Protein AF-A0AAV8Z152-F1 (afdb_monomer_lite)

Organism: NCBI:txid1265417

Structure (mmCIF, N/CA/C/O backbone):
data_AF-A0AAV8Z152-F1
#
_entry.id   AF-A0AAV8Z152-F1
#
loop_
_atom_site.group_PDB
_atom_site.id
_atom_site.type_symbol
_atom_site.label_atom_id
_atom_site.label_alt_id
_atom_site.label_comp_id
_atom_site.label_asym_id
_atom_site.label_entity_id
_atom_site.label_seq_id
_atom_site.pdbx_PDB_ins_code
_atom_site.Cartn_x
_atom_site.Cartn_y
_atom_site.Cartn_z
_atom_site.occupancy
_atom_site.B_iso_or_equiv
_atom_site.auth_seq_id
_atom_site.auth_comp_id
_atom_site.auth_asym_id
_atom_site.auth_atom_id
_atom_site.pdbx_PDB_model_num
ATOM 1 N N . MET A 1 1 ? -3.022 21.182 11.100 1.00 35.44 1 MET A N 1
ATOM 2 C CA . MET A 1 1 ? -1.706 20.829 10.523 1.00 35.44 1 MET A CA 1
ATOM 3 C C . MET A 1 1 ? -1.982 19.608 9.670 1.00 35.44 1 ME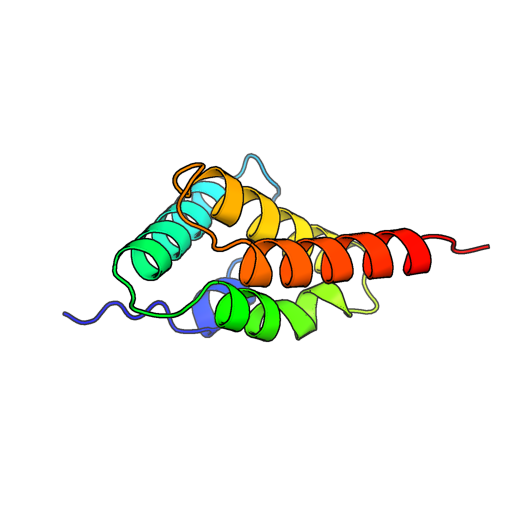T A C 1
ATOM 5 O O . MET A 1 1 ? -1.793 18.485 10.113 1.00 35.44 1 MET A O 1
ATOM 9 N N . ASP A 1 2 ? -2.601 19.856 8.519 1.00 35.62 2 ASP A N 1
ATOM 10 C CA . ASP A 1 2 ? -3.099 18.830 7.611 1.00 35.62 2 ASP A CA 1
ATOM 11 C C . ASP A 1 2 ? -1.928 18.287 6.806 1.00 35.62 2 ASP A C 1
ATOM 13 O O . ASP A 1 2 ? -1.543 18.831 5.775 1.00 35.62 2 ASP A O 1
ATOM 17 N N . ILE A 1 3 ? -1.315 17.227 7.324 1.00 39.78 3 ILE A N 1
ATOM 18 C CA . ILE A 1 3 ? -0.453 16.366 6.523 1.00 39.78 3 ILE A CA 1
ATOM 19 C C . ILE A 1 3 ? -1.406 15.416 5.797 1.00 39.78 3 ILE A C 1
ATOM 21 O O . ILE A 1 3 ? -1.622 14.275 6.199 1.00 39.78 3 ILE A O 1
ATOM 25 N N . SER A 1 4 ? -2.091 15.940 4.788 1.00 43.47 4 SER A N 1
ATOM 26 C CA . SER A 1 4 ? -2.496 15.133 3.647 1.00 43.47 4 SER A CA 1
ATOM 27 C C . SER A 1 4 ? -1.200 14.829 2.911 1.00 43.47 4 SER A C 1
ATOM 29 O O . SER A 1 4 ? -0.565 15.756 2.403 1.00 43.47 4 SER A O 1
ATOM 31 N N . ILE A 1 5 ? -0.748 13.574 2.942 1.00 51.78 5 ILE A N 1
ATOM 32 C CA . ILE A 1 5 ? 0.398 13.122 2.150 1.00 51.78 5 ILE A CA 1
ATOM 33 C C . ILE A 1 5 ? 0.023 13.373 0.688 1.00 51.78 5 ILE A C 1
ATOM 35 O O . ILE A 1 5 ? -0.728 12.615 0.081 1.00 51.78 5 ILE A O 1
ATOM 39 N N . SER A 1 6 ? 0.461 14.519 0.157 1.00 49.97 6 SER A N 1
ATOM 40 C CA . SER A 1 6 ? 0.269 14.869 -1.246 1.00 49.97 6 SER A CA 1
ATOM 41 C C . SER A 1 6 ? 0.976 13.812 -2.082 1.00 49.97 6 SER A C 1
ATOM 43 O O . SER A 1 6 ? 2.071 13.362 -1.734 1.00 49.97 6 SER A O 1
ATOM 45 N N . CYS A 1 7 ? 0.361 13.451 -3.205 1.00 49.53 7 CYS A N 1
ATOM 46 C CA . CYS A 1 7 ? 0.868 12.523 -4.216 1.00 49.53 7 CYS A CA 1
ATOM 47 C C . CYS A 1 7 ? 2.348 12.748 -4.597 1.00 49.53 7 CYS A C 1
ATOM 49 O O . CYS A 1 7 ? 3.021 11.821 -5.049 1.00 49.53 7 CYS A O 1
ATOM 51 N N . ASP A 1 8 ? 2.874 13.954 -4.375 1.00 50.34 8 ASP A N 1
ATOM 52 C CA . ASP A 1 8 ? 4.272 14.312 -4.596 1.00 50.34 8 ASP A CA 1
ATOM 53 C C . ASP A 1 8 ? 5.254 13.500 -3.741 1.00 50.34 8 ASP A C 1
ATOM 55 O O . ASP A 1 8 ? 6.359 13.216 -4.198 1.00 50.34 8 ASP A O 1
ATOM 59 N N . THR A 1 9 ? 4.889 13.079 -2.525 1.00 55.72 9 THR A N 1
ATOM 60 C CA . THR A 1 9 ? 5.814 12.362 -1.626 1.00 55.72 9 THR A CA 1
ATOM 61 C C . THR A 1 9 ? 6.157 10.968 -2.152 1.00 55.72 9 THR A C 1
ATOM 63 O O . THR A 1 9 ? 7.316 10.573 -2.131 1.00 55.72 9 THR A O 1
ATOM 66 N N . ILE A 1 10 ? 5.186 10.237 -2.708 1.00 58.00 10 ILE A N 1
ATOM 67 C CA . ILE A 1 10 ? 5.418 8.875 -3.222 1.00 58.00 10 ILE A CA 1
ATOM 68 C C . ILE A 1 10 ? 6.299 8.897 -4.478 1.00 58.00 10 ILE A C 1
ATOM 70 O O . ILE A 1 10 ? 7.151 8.029 -4.649 1.00 58.00 10 ILE A O 1
ATOM 74 N N . LEU A 1 11 ? 6.106 9.893 -5.348 1.00 55.66 11 LEU A N 1
ATOM 75 C CA . LEU A 1 11 ? 6.842 10.022 -6.610 1.00 55.66 11 LEU A CA 1
ATOM 76 C C . LEU A 1 11 ? 8.217 10.694 -6.450 1.00 55.66 11 LEU A C 1
ATOM 78 O O . LEU A 1 11 ? 9.065 10.540 -7.327 1.00 55.66 11 LEU A O 1
ATOM 82 N N . SER A 1 12 ? 8.446 11.436 -5.361 1.00 55.22 12 SER A N 1
ATOM 83 C CA . SER A 1 12 ? 9.727 12.109 -5.087 1.00 55.22 12 SER A CA 1
ATOM 84 C C . SER A 1 12 ? 10.698 11.286 -4.238 1.00 55.22 12 SER A C 1
ATOM 86 O O . SER A 1 12 ? 11.905 11.529 -4.306 1.00 55.22 12 SER A O 1
ATOM 88 N N . CYS A 1 13 ? 10.216 10.298 -3.480 1.00 58.22 13 CYS A N 1
ATOM 89 C CA . CYS A 1 13 ? 11.079 9.416 -2.701 1.00 58.22 13 CYS A CA 1
ATOM 90 C C . CYS A 1 13 ? 11.819 8.417 -3.611 1.00 58.22 13 CYS A C 1
ATOM 92 O O . CYS A 1 13 ? 11.225 7.535 -4.232 1.00 58.22 13 CYS A O 1
ATOM 94 N N . GLN A 1 14 ? 13.148 8.528 -3.663 1.00 59.53 14 GLN A N 1
ATOM 95 C CA . GLN A 1 14 ? 14.015 7.518 -4.272 1.00 59.53 14 GLN A CA 1
ATOM 96 C C . GLN A 1 14 ? 14.210 6.365 -3.286 1.00 59.53 14 GLN A C 1
ATOM 98 O O . GLN A 1 14 ? 15.180 6.335 -2.533 1.00 59.53 14 GLN A O 1
ATOM 103 N N . PHE A 1 15 ? 13.274 5.420 -3.263 1.00 68.75 15 PHE A N 1
ATOM 104 C CA . PHE A 1 15 ? 13.405 4.249 -2.402 1.00 68.75 15 PHE A CA 1
ATOM 105 C C . PHE A 1 15 ? 14.540 3.347 -2.886 1.00 68.75 15 PHE A C 1
ATOM 107 O O . PHE A 1 15 ? 14.599 2.977 -4.059 1.00 68.75 15 PHE A O 1
ATOM 114 N N . THR A 1 16 ? 15.432 2.966 -1.972 1.00 59.12 16 THR A N 1
ATOM 115 C CA . THR A 1 16 ? 16.559 2.074 -2.289 1.00 59.12 16 THR A CA 1
ATOM 116 C C . THR A 1 16 ? 16.171 0.591 -2.273 1.00 59.12 16 THR A C 1
ATOM 118 O O . THR A 1 16 ? 16.915 -0.251 -2.775 1.00 59.12 16 THR A O 1
ATOM 121 N N . GLY A 1 17 ? 14.982 0.265 -1.749 1.00 66.88 17 GLY A N 1
ATOM 122 C CA . GLY A 1 17 ? 14.401 -1.076 -1.730 1.00 66.88 17 GLY A CA 1
ATOM 123 C C . GLY A 1 17 ? 13.372 -1.256 -0.610 1.00 66.88 17 GLY A C 1
ATOM 124 O O . GLY A 1 17 ? 13.112 -0.344 0.168 1.00 66.88 17 GLY A O 1
ATOM 125 N N . LYS A 1 18 ? 12.799 -2.459 -0.496 1.00 71.88 18 LYS A N 1
ATOM 126 C CA . LYS A 1 18 ? 11.769 -2.797 0.512 1.00 71.88 18 LYS A CA 1
ATOM 127 C C . LYS A 1 18 ? 12.243 -2.705 1.973 1.00 71.88 18 LYS A C 1
ATOM 129 O O . LYS A 1 18 ? 11.415 -2.614 2.872 1.00 71.88 18 LYS A O 1
ATOM 134 N N . ASP A 1 19 ? 13.553 -2.778 2.203 1.00 77.50 19 ASP A N 1
ATOM 135 C CA . ASP A 1 19 ? 14.172 -2.746 3.537 1.00 77.50 19 ASP A CA 1
ATOM 136 C C . ASP A 1 19 ? 14.629 -1.325 3.931 1.00 77.50 19 ASP A C 1
ATOM 138 O O . ASP A 1 19 ? 15.217 -1.116 4.991 1.00 77.50 19 ASP A O 1
ATOM 142 N N . ASP A 1 20 ? 14.344 -0.339 3.080 1.00 83.69 20 ASP A N 1
ATOM 143 C CA . ASP A 1 20 ? 14.613 1.070 3.325 1.00 83.69 20 ASP A CA 1
ATOM 144 C C . ASP A 1 20 ? 13.703 1.608 4.449 1.00 83.69 20 ASP A C 1
ATOM 146 O O . ASP A 1 20 ? 12.483 1.407 4.466 1.00 83.69 20 ASP A O 1
ATOM 150 N N . VAL A 1 21 ? 14.303 2.283 5.432 1.00 85.75 21 VAL A N 1
ATOM 151 C CA . VAL A 1 21 ? 13.581 2.803 6.606 1.00 85.75 21 VAL A CA 1
ATOM 152 C C . VAL A 1 21 ? 12.582 3.888 6.203 1.00 85.75 21 VAL A C 1
ATOM 154 O O . VAL A 1 21 ? 11.488 3.965 6.768 1.00 85.75 21 VAL A O 1
ATOM 157 N N . GLU A 1 22 ? 12.937 4.721 5.228 1.00 85.19 22 GLU A N 1
ATOM 158 C CA . GLU A 1 22 ? 12.070 5.767 4.699 1.00 85.19 22 GLU A CA 1
ATOM 159 C C . GLU A 1 22 ? 10.916 5.154 3.905 1.00 85.19 22 GLU A C 1
ATOM 161 O O . GLU A 1 22 ? 9.773 5.570 4.086 1.00 85.19 22 GLU A O 1
ATOM 166 N N . PHE A 1 23 ? 11.170 4.091 3.133 1.00 87.19 23 PHE A N 1
ATOM 167 C CA . PHE A 1 23 ? 10.122 3.307 2.470 1.00 87.19 23 PHE A CA 1
ATOM 168 C C . PHE A 1 23 ? 9.087 2.780 3.464 1.00 87.19 23 PHE A C 1
ATOM 170 O O . PHE A 1 23 ? 7.889 3.048 3.322 1.00 87.19 23 PHE A O 1
ATOM 177 N N . LYS A 1 24 ? 9.540 2.070 4.504 1.00 89.06 24 LYS A N 1
ATOM 178 C CA . LYS A 1 24 ? 8.654 1.502 5.530 1.00 89.06 24 LYS A CA 1
ATOM 179 C C . LYS A 1 24 ? 7.864 2.587 6.252 1.00 89.06 24 LYS A C 1
ATOM 181 O O . LYS A 1 24 ? 6.657 2.445 6.444 1.00 89.06 24 LYS A O 1
ATOM 186 N N . LYS A 1 25 ? 8.520 3.692 6.613 1.00 89.38 25 LYS A N 1
ATOM 187 C CA . LYS A 1 25 ? 7.872 4.834 7.268 1.00 89.38 25 LYS A CA 1
ATOM 188 C C . LYS A 1 25 ? 6.805 5.463 6.376 1.00 89.38 25 LYS A C 1
ATOM 190 O O . LYS A 1 25 ? 5.703 5.721 6.852 1.00 89.38 25 LYS A O 1
ATOM 195 N N . THR A 1 26 ? 7.104 5.691 5.102 1.00 88.25 26 THR A N 1
ATOM 196 C CA . THR A 1 26 ? 6.157 6.277 4.148 1.00 88.25 26 THR A CA 1
ATOM 197 C C . THR A 1 26 ? 4.954 5.364 3.939 1.00 88.25 26 THR A C 1
ATOM 199 O O . THR A 1 26 ? 3.822 5.822 4.071 1.00 88.25 26 THR A O 1
ATOM 202 N N . CYS A 1 27 ? 5.163 4.062 3.726 1.00 90.06 27 CYS A N 1
ATOM 203 C CA . CYS A 1 27 ? 4.064 3.099 3.594 1.00 90.06 27 CYS A CA 1
ATOM 204 C C . CYS A 1 27 ? 3.210 3.017 4.866 1.00 90.06 27 CYS A C 1
ATOM 206 O O . CYS A 1 27 ? 1.983 2.950 4.788 1.00 90.06 27 CYS A O 1
ATOM 208 N N . TYR A 1 28 ? 3.839 3.088 6.041 1.00 90.62 28 TYR A N 1
ATOM 209 C CA . TYR A 1 28 ? 3.118 3.150 7.306 1.00 90.62 28 TYR A CA 1
ATOM 210 C C . TYR A 1 28 ? 2.242 4.405 7.397 1.00 90.62 28 TYR A C 1
ATOM 212 O O . TYR A 1 28 ? 1.064 4.294 7.726 1.00 90.62 28 TYR A O 1
ATOM 220 N N . LEU A 1 29 ? 2.766 5.586 7.060 1.00 89.88 29 LEU A N 1
ATOM 221 C CA . LEU A 1 29 ? 1.992 6.831 7.084 1.00 89.88 29 LEU A CA 1
ATOM 222 C C . LEU A 1 29 ? 0.808 6.797 6.105 1.00 89.88 29 LEU A C 1
ATOM 224 O O . LEU A 1 29 ? -0.302 7.153 6.487 1.00 89.88 29 LEU A O 1
ATOM 228 N N . ILE A 1 30 ? 1.012 6.276 4.892 1.00 90.25 30 ILE A N 1
ATOM 229 C CA . ILE A 1 30 ? -0.065 6.056 3.912 1.00 90.25 30 ILE A CA 1
ATOM 230 C C . ILE A 1 30 ? -1.137 5.127 4.497 1.00 90.25 30 ILE A C 1
ATOM 232 O O . ILE A 1 30 ? -2.327 5.401 4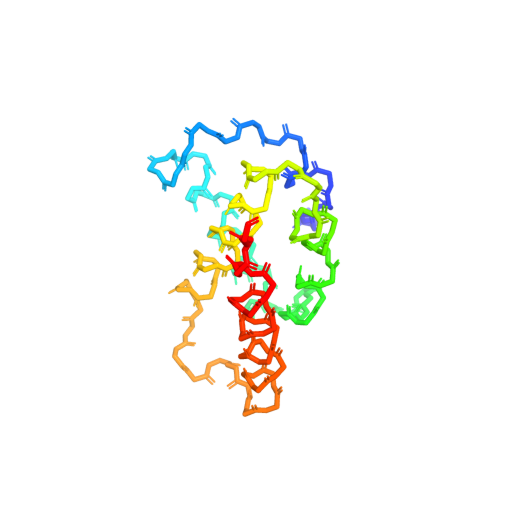.372 1.00 90.25 30 ILE A O 1
ATOM 236 N N . SER A 1 31 ? -0.738 4.050 5.182 1.00 90.75 31 SER A N 1
ATOM 237 C CA . SER A 1 31 ? -1.697 3.147 5.827 1.00 90.75 31 SER A CA 1
ATOM 238 C C . SER A 1 31 ? -2.502 3.827 6.939 1.00 90.75 31 SER A C 1
ATOM 240 O O . SER A 1 31 ? -3.671 3.500 7.112 1.00 90.75 31 SER A O 1
ATOM 242 N N . GLN A 1 32 ? -1.911 4.774 7.679 1.00 92.44 32 GLN A N 1
ATOM 243 C CA . GLN A 1 32 ? -2.644 5.550 8.685 1.00 92.44 32 GLN A CA 1
ATOM 244 C C . GLN A 1 32 ? -3.658 6.476 8.021 1.00 92.44 32 GLN A C 1
ATOM 246 O O . GLN A 1 32 ? -4.808 6.492 8.434 1.00 92.44 32 GLN A O 1
ATOM 251 N N . ASP A 1 33 ? -3.273 7.161 6.945 1.00 89.38 33 ASP A N 1
ATOM 252 C CA . ASP A 1 33 ? -4.188 8.030 6.205 1.00 89.38 33 ASP A CA 1
ATOM 253 C C . ASP A 1 33 ? -5.393 7.254 5.645 1.00 89.38 33 ASP A C 1
ATOM 255 O O . ASP A 1 33 ? -6.525 7.735 5.719 1.00 89.38 33 ASP A O 1
ATOM 259 N N . VAL A 1 34 ? -5.169 6.030 5.156 1.00 89.06 34 VAL A N 1
ATOM 260 C CA . VAL A 1 34 ? -6.243 5.109 4.754 1.00 89.06 34 VAL A CA 1
ATOM 261 C C . VAL A 1 34 ? -7.128 4.732 5.946 1.00 89.06 34 VAL A C 1
ATOM 263 O O . VAL A 1 34 ? -8.352 4.795 5.839 1.00 89.06 34 VAL A O 1
ATOM 266 N N . LYS A 1 35 ? -6.538 4.347 7.087 1.00 90.06 35 LYS A N 1
ATOM 267 C CA . LYS A 1 35 ? -7.292 3.968 8.300 1.00 90.06 35 LYS A CA 1
ATOM 268 C C . LYS A 1 35 ? -8.130 5.114 8.851 1.00 90.06 35 LYS A C 1
ATOM 270 O O . LYS A 1 35 ? -9.255 4.885 9.283 1.00 90.06 35 LYS A O 1
ATOM 275 N N . ASP A 1 36 ? -7.592 6.324 8.802 1.00 90.44 36 ASP A N 1
ATOM 276 C CA . ASP A 1 36 ? -8.252 7.548 9.247 1.00 90.44 36 ASP A CA 1
ATOM 277 C C . ASP A 1 36 ? -9.332 8.017 8.254 1.00 90.44 36 ASP A C 1
ATOM 279 O O . ASP A 1 36 ? -10.015 9.010 8.504 1.00 90.44 36 ASP A O 1
ATOM 283 N N . GLY A 1 37 ? -9.498 7.318 7.123 1.00 86.75 37 GLY A N 1
ATOM 284 C CA . GLY A 1 37 ? -10.493 7.630 6.102 1.00 86.75 37 GLY A CA 1
ATOM 285 C C . GLY A 1 37 ? -10.168 8.885 5.295 1.00 86.75 37 GLY A C 1
ATOM 286 O O . GLY A 1 37 ? -11.071 9.474 4.703 1.00 86.75 37 GLY A O 1
ATOM 287 N N . LYS A 1 38 ? -8.898 9.319 5.259 1.00 88.50 38 LYS A N 1
ATOM 288 C CA . LYS A 1 38 ? -8.479 10.470 4.441 1.00 88.50 38 LYS A CA 1
ATOM 289 C C . LYS A 1 38 ? -8.614 10.186 2.944 1.00 88.50 38 LYS A C 1
ATOM 291 O O . LYS A 1 38 ? -8.846 11.117 2.180 1.00 88.50 38 LYS A O 1
ATOM 296 N N . PHE A 1 39 ? -8.452 8.925 2.545 1.00 84.25 39 PHE A N 1
ATOM 297 C CA . PHE A 1 39 ? -8.755 8.408 1.210 1.00 84.25 39 PHE A CA 1
ATOM 298 C C . PHE A 1 39 ? -8.970 6.891 1.263 1.00 84.25 39 PHE A C 1
ATOM 300 O O . PHE A 1 39 ? -8.519 6.211 2.188 1.00 84.25 39 PHE A O 1
ATOM 307 N N . GLU A 1 40 ? -9.640 6.341 0.251 1.00 86.06 40 GLU A N 1
ATOM 308 C CA . GLU A 1 40 ? -9.864 4.898 0.147 1.00 86.06 40 GLU A CA 1
ATOM 309 C C . GLU A 1 40 ? -8.691 4.152 -0.506 1.00 86.06 40 GLU A C 1
ATOM 311 O O . GLU A 1 40 ? -7.971 4.676 -1.356 1.00 86.06 40 GLU A O 1
ATOM 316 N N . VAL A 1 41 ? -8.556 2.854 -0.220 1.00 85.88 41 VAL A N 1
ATOM 317 C CA . VAL A 1 41 ? -7.543 1.996 -0.867 1.00 85.88 41 VAL A CA 1
ATOM 318 C C . VAL A 1 41 ? -7.678 1.980 -2.396 1.00 85.88 41 VAL A C 1
ATOM 320 O O . VAL A 1 41 ? -6.681 1.903 -3.111 1.00 85.88 41 VAL A O 1
ATOM 323 N N . VAL A 1 42 ? -8.893 2.122 -2.927 1.00 84.00 42 VAL A N 1
ATOM 324 C CA . VAL A 1 42 ? -9.121 2.226 -4.378 1.00 84.00 42 VAL A CA 1
ATOM 325 C C . VAL A 1 42 ? -8.489 3.499 -4.956 1.00 84.00 42 VAL A C 1
ATOM 327 O O . VAL A 1 42 ? -7.984 3.483 -6.081 1.00 84.00 42 VAL A O 1
ATOM 330 N N . GLU A 1 43 ? -8.477 4.599 -4.204 1.00 84.56 43 GLU A N 1
ATOM 331 C CA . GLU A 1 43 ? -7.800 5.835 -4.607 1.00 84.56 43 GLU A CA 1
ATOM 332 C C . GLU A 1 43 ? -6.281 5.662 -4.610 1.00 84.56 43 GLU A C 1
ATOM 334 O O . GLU A 1 43 ? -5.634 6.092 -5.564 1.00 84.56 43 GLU A O 1
ATOM 339 N N . LEU A 1 44 ? -5.718 4.945 -3.631 1.00 85.62 44 LEU A N 1
ATOM 340 C CA . LEU A 1 44 ?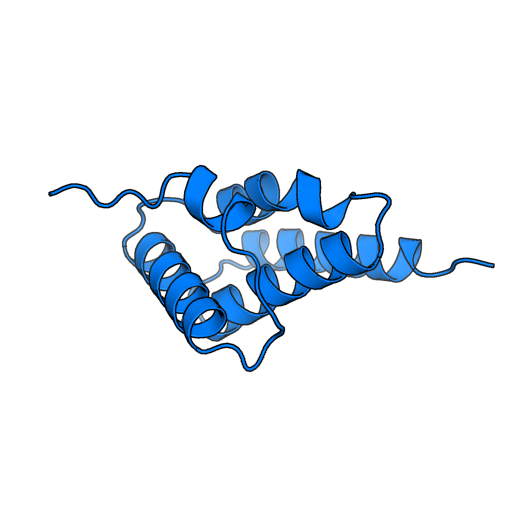 -4.297 4.578 -3.631 1.00 85.62 44 LEU A CA 1
ATOM 341 C C . LEU A 1 44 ? -3.918 3.779 -4.882 1.00 85.62 44 LEU A C 1
ATOM 343 O O . LEU A 1 44 ? -2.933 4.096 -5.544 1.00 85.62 44 LEU A O 1
ATOM 347 N N . VAL A 1 45 ? -4.708 2.763 -5.243 1.00 83.69 45 VAL A N 1
ATOM 348 C CA . VAL A 1 45 ? -4.456 1.949 -6.447 1.00 83.69 45 VAL A CA 1
ATOM 349 C C . VAL A 1 45 ? -4.465 2.817 -7.710 1.00 83.69 45 VAL A C 1
ATOM 351 O O . VAL A 1 45 ? -3.594 2.662 -8.568 1.00 83.69 45 VAL A O 1
ATOM 354 N N . LYS A 1 46 ? -5.399 3.771 -7.817 1.00 82.44 46 LYS A N 1
ATOM 355 C CA . LYS A 1 46 ? -5.436 4.738 -8.930 1.00 82.44 46 LYS A CA 1
ATOM 356 C C . LYS A 1 46 ? -4.198 5.634 -8.951 1.00 82.44 46 LYS A C 1
ATOM 358 O O . LYS A 1 46 ? -3.638 5.863 -10.017 1.00 82.44 46 LYS A O 1
ATOM 363 N N . GLN A 1 47 ? -3.742 6.112 -7.797 1.00 82.50 47 GLN A N 1
ATOM 364 C CA . GLN A 1 47 ? -2.537 6.945 -7.703 1.00 82.50 47 GLN A CA 1
ATOM 365 C C . GLN A 1 47 ? -1.275 6.169 -8.100 1.00 82.50 47 GLN A C 1
ATOM 367 O O . GLN A 1 47 ? -0.423 6.680 -8.828 1.00 82.50 47 GLN A O 1
ATOM 372 N N . LEU A 1 48 ? -1.180 4.904 -7.691 1.00 82.94 48 LEU A N 1
ATOM 373 C CA . LEU A 1 48 ? -0.071 4.025 -8.053 1.00 82.94 48 LEU A CA 1
ATOM 374 C C . LEU A 1 48 ? -0.134 3.550 -9.510 1.00 82.94 48 LEU A C 1
ATOM 376 O O . LEU A 1 48 ? 0.851 2.998 -9.998 1.00 82.94 48 LEU A O 1
ATOM 380 N N . GLN A 1 49 ? -1.234 3.778 -10.237 1.00 80.75 49 GLN A N 1
ATOM 381 C CA . GLN A 1 49 ? -1.415 3.300 -11.610 1.00 80.75 49 GLN A CA 1
ATOM 382 C C . GLN A 1 49 ? -0.234 3.672 -12.515 1.00 80.75 49 GLN A C 1
ATOM 384 O O . GLN A 1 49 ? 0.249 2.811 -13.244 1.00 80.75 49 GLN A O 1
ATOM 389 N N . ASN A 1 50 ? 0.289 4.899 -12.415 1.00 78.75 50 ASN A N 1
ATOM 390 C CA . ASN A 1 50 ? 1.429 5.369 -13.215 1.00 78.75 50 ASN A CA 1
ATOM 391 C C . ASN A 1 50 ? 2.726 4.586 -12.959 1.00 78.75 50 ASN A C 1
ATOM 393 O O . ASN A 1 50 ? 3.527 4.408 -13.877 1.00 78.75 50 ASN A O 1
ATOM 397 N N . LEU A 1 51 ? 2.933 4.114 -11.727 1.00 80.00 51 LEU A N 1
ATOM 398 C CA . LEU A 1 51 ? 4.044 3.227 -11.379 1.00 80.00 51 LEU A CA 1
ATOM 399 C C . LEU A 1 51 ? 3.753 1.810 -11.873 1.00 80.00 51 LEU A C 1
ATOM 401 O O . LEU A 1 51 ? 4.586 1.187 -12.523 1.00 80.00 51 LEU A O 1
ATOM 405 N N . LEU A 1 52 ? 2.534 1.327 -11.646 1.00 78.69 52 LEU A N 1
ATOM 406 C CA . LEU A 1 52 ? 2.135 -0.051 -11.917 1.00 78.69 52 LEU A CA 1
ATOM 407 C C . LEU A 1 52 ? 2.011 -0.394 -13.412 1.00 78.69 52 LEU A C 1
ATOM 409 O O . LEU A 1 52 ? 2.140 -1.561 -13.786 1.00 78.69 52 LEU A O 1
ATOM 413 N N . VAL A 1 53 ? 1.770 0.594 -14.277 1.00 81.12 53 VAL A N 1
ATOM 414 C CA . VAL A 1 53 ? 1.771 0.430 -15.746 1.00 81.12 53 VAL A CA 1
ATOM 415 C C . VAL A 1 53 ? 3.027 1.001 -16.402 1.00 81.12 53 VAL A C 1
ATOM 417 O O . VAL A 1 53 ? 3.107 1.075 -17.628 1.00 81.12 53 VAL A O 1
ATOM 420 N N . ASN A 1 54 ? 4.022 1.399 -15.604 1.00 80.25 54 ASN A N 1
ATOM 421 C CA . ASN A 1 54 ? 5.247 1.985 -16.123 1.00 80.25 54 ASN A CA 1
ATOM 422 C C . ASN A 1 54 ? 5.992 0.982 -17.031 1.00 80.25 54 ASN A C 1
ATOM 424 O O . ASN A 1 54 ? 6.071 -0.205 -16.705 1.00 80.25 54 ASN A O 1
ATOM 428 N N . PRO A 1 55 ? 6.585 1.411 -18.158 1.00 77.50 55 PRO A N 1
ATOM 429 C CA . PRO A 1 55 ? 7.416 0.531 -18.978 1.00 77.50 55 PRO A CA 1
ATOM 430 C C . PRO A 1 55 ? 8.630 -0.033 -18.225 1.00 77.50 55 PRO A C 1
ATOM 432 O O . PRO A 1 55 ? 9.033 -1.165 -18.493 1.00 77.50 55 PRO A O 1
ATOM 435 N N . SER A 1 56 ? 9.179 0.722 -17.267 1.00 80.75 56 SER A N 1
ATOM 436 C CA . SER A 1 56 ? 10.315 0.309 -16.442 1.00 80.75 56 SER A CA 1
ATOM 437 C C . SER A 1 56 ? 9.907 -0.775 -15.434 1.00 80.75 56 SER A C 1
ATOM 439 O O . SER A 1 56 ? 9.068 -0.509 -14.566 1.00 80.75 56 SER A O 1
ATOM 441 N N . PRO A 1 57 ? 10.519 -1.977 -15.480 1.00 81.69 57 PRO A N 1
ATOM 442 C CA . PRO A 1 57 ? 10.252 -3.042 -14.513 1.00 81.69 57 PRO A CA 1
ATOM 443 C C . PRO A 1 57 ? 10.467 -2.600 -13.064 1.00 81.69 57 PRO A C 1
ATOM 445 O O . PRO A 1 57 ? 9.647 -2.918 -12.212 1.00 81.69 57 PRO A O 1
ATOM 448 N N . THR A 1 58 ? 11.504 -1.801 -12.804 1.00 81.56 58 THR A N 1
ATOM 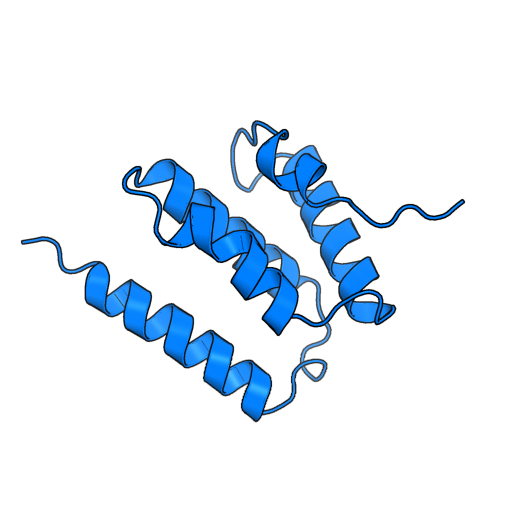449 C CA . THR A 1 58 ? 11.831 -1.290 -11.464 1.00 81.56 58 THR A CA 1
ATOM 450 C C . THR A 1 58 ? 10.755 -0.345 -10.927 1.00 81.56 58 THR A C 1
ATOM 452 O O . THR A 1 58 ? 10.412 -0.397 -9.752 1.00 81.56 58 THR A O 1
ATOM 455 N N . GLN A 1 59 ? 10.179 0.503 -11.785 1.00 81.38 59 GLN A N 1
ATOM 456 C CA . GLN A 1 59 ? 9.086 1.399 -11.386 1.00 81.38 59 GLN A CA 1
ATOM 457 C C . GLN A 1 59 ? 7.793 0.618 -11.108 1.00 81.38 59 GLN A C 1
ATOM 459 O O . GLN A 1 59 ? 7.075 0.932 -10.159 1.00 81.38 59 GLN A O 1
ATOM 464 N N . ARG A 1 60 ? 7.523 -0.442 -11.883 1.00 84.31 60 ARG A N 1
ATOM 465 C CA . ARG A 1 60 ? 6.392 -1.347 -11.616 1.00 84.31 60 ARG A CA 1
ATOM 466 C C . ARG A 1 60 ? 6.559 -2.106 -10.314 1.00 84.31 60 ARG A C 1
ATOM 468 O O . ARG A 1 60 ? 5.626 -2.142 -9.517 1.00 84.31 60 ARG A O 1
ATOM 475 N N . GLU A 1 61 ? 7.735 -2.688 -10.102 1.00 83.25 61 GLU A N 1
ATOM 476 C CA . GLU A 1 61 ? 8.080 -3.383 -8.864 1.00 83.25 61 GLU A CA 1
ATOM 477 C C . GLU A 1 61 ? 7.881 -2.461 -7.661 1.00 83.25 61 GLU A C 1
ATOM 479 O O . GLU A 1 61 ? 7.229 -2.854 -6.698 1.00 83.25 61 GLU A O 1
ATOM 484 N N . LEU A 1 62 ? 8.333 -1.207 -7.753 1.00 84.44 62 LEU A N 1
ATOM 485 C CA . LEU A 1 62 ? 8.115 -0.220 -6.702 1.00 84.44 62 LEU A CA 1
ATOM 486 C C . LEU A 1 62 ? 6.623 0.003 -6.411 1.00 84.44 62 LEU A C 1
ATOM 488 O O . LEU A 1 62 ? 6.219 -0.028 -5.250 1.00 84.44 62 LEU A O 1
ATOM 492 N N . GLY A 1 63 ? 5.792 0.182 -7.441 1.00 85.25 63 GLY A N 1
ATOM 493 C CA . GLY A 1 63 ? 4.343 0.325 -7.261 1.00 85.25 63 GLY A CA 1
ATOM 494 C C . GLY A 1 63 ? 3.714 -0.882 -6.555 1.00 85.25 63 GLY A C 1
ATOM 495 O O . GLY A 1 63 ? 2.889 -0.715 -5.656 1.00 85.25 63 GLY A O 1
ATOM 496 N N . VAL A 1 64 ? 4.134 -2.098 -6.921 1.00 85.94 64 VAL A N 1
ATOM 497 C CA . VAL A 1 64 ? 3.665 -3.345 -6.294 1.00 85.94 64 VAL A CA 1
ATOM 498 C C . VAL A 1 64 ? 4.130 -3.442 -4.841 1.00 85.94 64 VAL A C 1
ATOM 500 O O . VAL A 1 64 ? 3.343 -3.831 -3.975 1.00 85.94 64 VAL A O 1
ATOM 503 N N . LEU A 1 65 ? 5.378 -3.069 -4.552 1.00 88.06 65 LEU A N 1
ATOM 504 C CA . LEU A 1 65 ? 5.929 -3.061 -3.197 1.00 88.06 65 LEU A CA 1
ATOM 505 C C . LEU A 1 65 ? 5.175 -2.085 -2.293 1.00 88.06 65 LEU A C 1
ATOM 507 O O . LEU A 1 65 ? 4.794 -2.475 -1.193 1.00 88.06 65 LEU A O 1
ATOM 511 N N . ILE A 1 66 ? 4.912 -0.858 -2.757 1.00 88.38 66 ILE A N 1
ATOM 512 C CA . ILE A 1 66 ? 4.144 0.137 -1.991 1.00 88.38 66 ILE A CA 1
ATOM 513 C C . ILE A 1 66 ? 2.752 -0.409 -1.674 1.00 88.38 66 ILE A C 1
ATOM 515 O O . ILE A 1 66 ? 2.344 -0.404 -0.514 1.00 88.38 66 ILE A O 1
ATOM 519 N N . LEU A 1 67 ? 2.034 -0.914 -2.684 1.00 88.06 67 LEU A N 1
ATOM 520 C CA . LEU A 1 67 ? 0.688 -1.453 -2.491 1.00 88.06 67 LEU A CA 1
ATOM 521 C C . LEU A 1 67 ? 0.694 -2.608 -1.480 1.00 88.06 67 LEU A C 1
ATOM 523 O O . LEU A 1 67 ? -0.101 -2.617 -0.546 1.00 88.06 67 LEU A O 1
ATOM 527 N N . THR A 1 68 ? 1.639 -3.537 -1.617 1.00 89.44 68 THR A N 1
ATOM 528 C CA . THR A 1 68 ? 1.766 -4.699 -0.726 1.00 89.44 68 THR A CA 1
ATOM 529 C C . THR A 1 68 ? 2.066 -4.278 0.711 1.00 89.44 68 THR A C 1
ATOM 531 O O . THR A 1 68 ? 1.446 -4.781 1.649 1.00 89.44 68 THR A O 1
ATOM 534 N N . GLU A 1 69 ? 2.987 -3.334 0.904 1.00 91.56 69 GLU A N 1
ATOM 535 C CA . GLU A 1 69 ? 3.376 -2.853 2.228 1.00 91.56 69 GLU A CA 1
ATOM 536 C C . GLU A 1 69 ? 2.233 -2.099 2.914 1.00 91.56 69 GLU A C 1
ATOM 538 O O . GLU A 1 69 ? 1.968 -2.317 4.096 1.00 91.56 69 GLU A O 1
ATOM 543 N N . VAL A 1 70 ? 1.522 -1.234 2.188 1.00 90.75 70 VAL A N 1
ATOM 544 C CA . VAL A 1 70 ? 0.372 -0.504 2.738 1.00 90.75 70 VAL A CA 1
ATOM 545 C C . VAL A 1 70 ? -0.722 -1.478 3.159 1.00 90.75 70 VAL A C 1
ATOM 547 O O . VAL A 1 70 ? -1.186 -1.394 4.292 1.00 90.75 70 VAL A O 1
ATOM 550 N N . LEU A 1 71 ? -1.080 -2.434 2.297 1.00 90.00 71 LEU A N 1
ATOM 551 C CA . LEU A 1 71 ? -2.088 -3.452 2.603 1.00 90.00 71 LEU A CA 1
ATOM 552 C C . LEU A 1 71 ? -1.698 -4.310 3.812 1.00 90.00 71 LEU A C 1
ATOM 554 O O . LEU A 1 71 ? -2.542 -4.586 4.656 1.00 90.00 71 LEU A O 1
ATOM 558 N N . THR A 1 72 ? -0.418 -4.665 3.940 1.00 90.31 72 THR A N 1
ATOM 559 C CA . THR A 1 72 ? 0.100 -5.426 5.092 1.00 90.31 72 THR A CA 1
ATOM 560 C C . THR A 1 72 ? -0.015 -4.645 6.406 1.00 90.31 72 THR A C 1
ATOM 562 O O . THR A 1 72 ? -0.162 -5.240 7.471 1.00 90.31 72 THR A O 1
ATOM 565 N N . ASN A 1 73 ? 0.031 -3.311 6.350 1.00 91.38 73 ASN A N 1
ATOM 566 C CA . ASN A 1 73 ? -0.125 -2.450 7.522 1.00 91.38 73 ASN A CA 1
ATOM 567 C C . ASN A 1 73 ? -1.598 -2.204 7.911 1.00 91.38 73 ASN A C 1
ATOM 569 O O . ASN A 1 73 ? -1.862 -1.655 8.990 1.00 91.38 73 ASN A O 1
ATOM 573 N N . LEU A 1 74 ? -2.568 -2.585 7.073 1.00 90.62 74 LEU A N 1
ATOM 574 C CA . LEU A 1 74 ? -3.998 -2.480 7.380 1.00 90.62 74 LEU A CA 1
ATOM 575 C C . LEU A 1 74 ? -4.485 -3.676 8.224 1.00 90.62 74 LEU A C 1
ATOM 577 O O . LEU A 1 74 ? -3.903 -4.758 8.157 1.00 90.62 74 LEU A O 1
ATOM 581 N N . PRO A 1 75 ? -5.539 -3.506 9.049 1.00 89.81 75 PRO A N 1
ATOM 582 C CA . PRO A 1 75 ? -6.206 -4.631 9.699 1.00 89.81 75 PRO A CA 1
ATOM 583 C C . PRO A 1 75 ? -6.720 -5.650 8.675 1.00 89.81 75 PRO A C 1
ATOM 585 O O . PRO A 1 75 ? -7.113 -5.287 7.568 1.00 89.81 75 PRO A O 1
ATOM 588 N N . VAL A 1 76 ? -6.755 -6.924 9.066 1.00 83.38 76 VAL A N 1
ATOM 589 C CA . VAL A 1 76 ? -7.139 -8.045 8.186 1.00 83.38 76 VAL A CA 1
ATOM 590 C C . VAL A 1 76 ? -8.584 -7.974 7.678 1.00 83.38 76 VAL A C 1
ATOM 592 O O . VAL A 1 76 ? -8.897 -8.553 6.646 1.00 83.38 76 VAL A O 1
ATOM 595 N N . ASP A 1 77 ? -9.449 -7.266 8.396 1.00 87.00 77 ASP A N 1
ATOM 596 C CA . ASP A 1 77 ? -10.879 -7.073 8.144 1.00 87.00 77 ASP A CA 1
ATOM 597 C C . ASP A 1 77 ? -11.207 -5.660 7.635 1.00 87.00 77 ASP A C 1
ATOM 599 O O . ASP A 1 77 ? -12.371 -5.281 7.540 1.00 87.00 77 ASP A O 1
ATOM 603 N N . PHE A 1 78 ? -10.183 -4.863 7.316 1.00 88.88 78 PHE A N 1
ATOM 604 C CA . PHE A 1 78 ? -10.362 -3.467 6.923 1.00 88.88 78 PHE A CA 1
ATOM 605 C C . PHE A 1 78 ? -10.959 -3.307 5.522 1.00 88.88 78 PHE A C 1
ATOM 607 O O . PHE A 1 78 ? -11.683 -2.349 5.258 1.00 88.88 78 PHE A O 1
ATOM 614 N N . LEU A 1 79 ? -10.631 -4.222 4.611 1.00 85.38 79 LEU A N 1
ATOM 615 C CA . LEU A 1 79 ? -11.122 -4.186 3.239 1.00 85.38 79 LEU A CA 1
ATOM 616 C C . LEU A 1 79 ? -12.461 -4.904 3.129 1.00 85.38 79 LEU A C 1
ATOM 618 O O . LEU A 1 79 ? -12.608 -6.029 3.602 1.00 85.38 79 LEU A O 1
ATOM 622 N N . SER A 1 80 ? -13.407 -4.288 2.423 1.00 85.44 80 SER A N 1
ATOM 623 C CA . SER A 1 80 ? -14.623 -4.987 2.010 1.00 85.44 80 SER A CA 1
ATOM 624 C C . SER A 1 80 ? -14.327 -6.016 0.916 1.00 85.44 80 SER A C 1
ATOM 626 O O . SER A 1 80 ? -13.360 -5.874 0.163 1.00 85.44 80 SER A O 1
ATOM 628 N N . ASP A 1 81 ? -15.207 -7.009 0.762 1.00 84.81 81 ASP A N 1
ATOM 629 C CA . ASP A 1 81 ? -15.091 -8.032 -0.287 1.00 84.81 81 ASP A CA 1
ATOM 630 C C . ASP A 1 81 ? -14.935 -7.414 -1.686 1.00 84.81 81 ASP A C 1
ATOM 632 O O . ASP A 1 81 ? -14.122 -7.866 -2.487 1.00 84.81 81 ASP A O 1
ATOM 636 N N . GLN A 1 82 ? -15.652 -6.320 -1.962 1.00 83.69 82 GLN A N 1
ATOM 637 C CA . GLN A 1 82 ? -15.592 -5.625 -3.249 1.00 83.69 82 GLN A CA 1
ATOM 638 C C . GLN A 1 82 ? -14.255 -4.896 -3.471 1.00 83.69 82 GLN A C 1
ATOM 640 O O . GLN A 1 82 ? -13.720 -4.882 -4.585 1.00 83.69 82 GLN A O 1
ATOM 645 N N . GLN A 1 83 ? -13.694 -4.285 -2.421 1.00 82.50 83 GLN A N 1
ATOM 646 C CA . GLN A 1 83 ? -12.367 -3.666 -2.490 1.00 82.50 83 GLN A CA 1
ATOM 647 C C . GLN A 1 83 ? -11.289 -4.734 -2.675 1.00 82.50 83 GLN A C 1
ATOM 649 O O . GLN A 1 83 ? -10.396 -4.568 -3.508 1.00 82.50 83 GLN A O 1
ATOM 654 N N . LEU A 1 84 ? -11.408 -5.851 -1.956 1.00 83.12 84 LEU A N 1
ATOM 655 C CA . LEU A 1 84 ? -10.509 -6.988 -2.076 1.00 83.12 84 LEU A CA 1
ATOM 656 C C . LEU A 1 84 ? -10.565 -7.604 -3.478 1.00 83.12 84 LEU A C 1
ATOM 658 O O . LEU A 1 84 ? -9.516 -7.842 -4.066 1.00 83.12 84 LEU A O 1
ATOM 662 N N . GLU A 1 85 ? -11.754 -7.797 -4.050 1.00 84.31 85 GLU A N 1
ATOM 663 C CA . GLU A 1 85 ? -11.935 -8.304 -5.416 1.00 84.31 85 GLU A CA 1
ATOM 664 C C . GLU A 1 85 ? -11.304 -7.368 -6.454 1.00 84.31 85 GLU A C 1
ATOM 666 O O . GLU A 1 85 ? -10.604 -7.822 -7.358 1.00 84.31 85 GLU A O 1
ATOM 671 N N . THR A 1 86 ? -11.474 -6.054 -6.289 1.00 80.44 86 THR A N 1
ATOM 672 C CA . THR A 1 86 ? -10.860 -5.050 -7.174 1.00 80.44 86 THR A CA 1
ATOM 673 C C . THR A 1 86 ? -9.332 -5.120 -7.124 1.00 80.44 86 THR A C 1
ATOM 675 O O . THR A 1 86 ? -8.670 -5.104 -8.165 1.00 80.44 86 THR A O 1
ATOM 678 N N . ILE A 1 87 ? -8.763 -5.227 -5.921 1.00 80.00 87 ILE A N 1
ATOM 679 C CA . ILE A 1 87 ? -7.318 -5.371 -5.712 1.00 80.00 87 ILE A CA 1
ATOM 680 C C . ILE A 1 87 ? -6.831 -6.703 -6.292 1.00 80.00 87 ILE A C 1
ATOM 682 O O . ILE A 1 87 ? -5.829 -6.732 -7.003 1.00 80.00 87 ILE A O 1
ATOM 686 N N . LEU A 1 88 ? -7.545 -7.800 -6.045 1.00 81.69 88 LEU A N 1
ATOM 687 C CA . LEU A 1 88 ? -7.194 -9.128 -6.541 1.00 81.69 88 LEU A CA 1
ATOM 688 C C . LEU A 1 88 ? -7.185 -9.157 -8.070 1.00 81.69 88 LEU A C 1
ATOM 690 O O . LEU A 1 88 ? -6.187 -9.554 -8.663 1.00 81.69 88 LEU A O 1
ATOM 694 N N . LEU A 1 89 ? -8.249 -8.665 -8.708 1.00 81.00 89 LEU A N 1
ATOM 695 C CA . LEU A 1 89 ? -8.345 -8.555 -10.162 1.00 81.00 89 LEU A CA 1
ATOM 696 C C . LEU A 1 89 ? -7.185 -7.734 -10.727 1.00 81.00 89 LEU A C 1
ATOM 698 O O . LEU A 1 89 ? -6.596 -8.098 -11.744 1.00 81.00 89 LEU A O 1
ATOM 702 N N . PHE A 1 90 ? -6.822 -6.649 -10.046 1.00 75.38 90 PHE A N 1
ATOM 703 C CA . PHE A 1 90 ? -5.671 -5.843 -10.412 1.00 75.38 90 PHE A CA 1
ATOM 704 C C . PHE A 1 90 ? -4.357 -6.649 -10.357 1.00 75.38 90 PHE A C 1
ATOM 706 O O . PHE A 1 90 ? -3.632 -6.695 -11.354 1.00 75.38 90 PHE A O 1
ATOM 713 N N . TYR A 1 91 ? -4.071 -7.338 -9.247 1.00 71.88 91 TYR A N 1
ATOM 714 C CA . TYR A 1 91 ? -2.882 -8.192 -9.112 1.00 71.88 91 TYR A CA 1
ATOM 715 C C . TYR A 1 91 ? -2.870 -9.340 -10.135 1.00 71.88 91 TYR A C 1
ATOM 717 O O . TYR A 1 91 ? -1.838 -9.588 -10.756 1.00 71.88 91 TYR A O 1
ATOM 725 N N . THR A 1 92 ? -3.995 -10.020 -10.367 1.00 72.06 92 THR A N 1
ATOM 726 C CA . THR A 1 92 ? -4.099 -11.139 -11.319 1.00 72.06 92 THR A CA 1
ATOM 727 C C . THR A 1 92 ? -3.910 -10.687 -12.764 1.00 72.06 92 THR A C 1
ATOM 729 O O . THR A 1 92 ? -3.182 -11.337 -13.519 1.00 72.06 92 T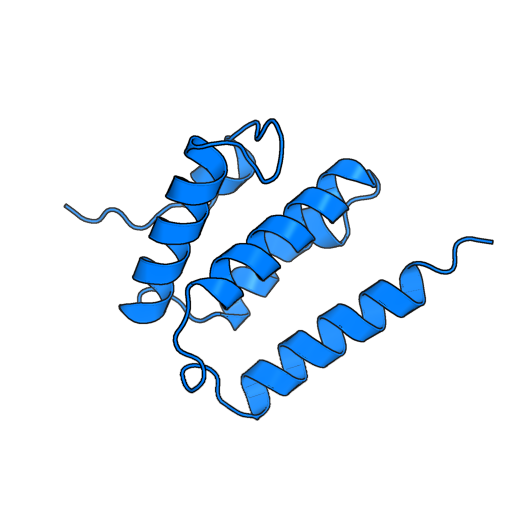HR A O 1
ATOM 732 N N . ASN A 1 93 ? -4.497 -9.552 -13.150 1.00 70.00 93 ASN A N 1
ATOM 733 C CA . ASN A 1 93 ? -4.280 -8.968 -14.473 1.00 70.00 93 ASN A CA 1
ATOM 734 C C . ASN A 1 93 ? -2.810 -8.587 -14.667 1.00 70.00 93 ASN A C 1
ATOM 736 O O . ASN A 1 93 ? -2.250 -8.827 -15.733 1.00 70.00 93 ASN A O 1
ATOM 740 N N . LYS A 1 94 ? -2.151 -8.070 -13.623 1.00 65.50 94 LYS A N 1
ATOM 741 C CA . LYS A 1 94 ? -0.718 -7.762 -13.678 1.00 65.50 94 LYS A CA 1
ATOM 742 C C . LYS A 1 94 ? 0.143 -9.019 -13.773 1.00 65.50 94 LYS A C 1
ATOM 744 O O . LYS A 1 94 ? 1.018 -9.065 -14.627 1.00 65.50 94 LYS A O 1
ATOM 749 N N . LEU A 1 95 ? -0.136 -10.065 -12.993 1.00 58.88 95 LEU A N 1
ATOM 750 C CA . LEU A 1 95 ? 0.543 -11.368 -13.101 1.00 58.88 95 LEU A CA 1
ATOM 751 C C . LEU A 1 95 ? 0.362 -12.016 -14.484 1.00 58.88 95 LEU A C 1
ATOM 753 O O . LEU A 1 95 ? 1.267 -12.695 -14.963 1.00 58.88 95 LEU A O 1
ATOM 757 N N . SER A 1 96 ? -0.772 -11.772 -15.141 1.00 56.09 96 SER A N 1
ATOM 758 C CA . SER A 1 96 ? -1.038 -12.254 -16.502 1.00 56.09 96 SER A CA 1
ATOM 759 C C . SER A 1 96 ? -0.271 -11.450 -17.561 1.00 56.09 96 SER A C 1
ATOM 761 O O . SER A 1 96 ? 0.292 -12.048 -18.475 1.00 56.09 96 SER A O 1
ATOM 763 N N . ASP A 1 97 ? -0.146 -10.126 -17.391 1.00 54.38 97 ASP A N 1
ATOM 764 C CA . ASP A 1 97 ? 0.728 -9.257 -18.206 1.00 54.38 97 ASP A CA 1
ATOM 765 C C . ASP A 1 97 ? 2.228 -9.601 -18.046 1.00 54.38 97 ASP A C 1
ATOM 767 O O . ASP A 1 97 ? 3.047 -9.246 -18.895 1.00 54.38 97 ASP A O 1
ATOM 771 N N . HIS A 1 98 ? 2.612 -10.288 -16.962 1.00 53.03 98 HIS A N 1
ATOM 772 C CA . HIS A 1 98 ? 3.994 -10.694 -16.683 1.00 53.03 98 HIS A CA 1
ATOM 773 C C . HIS A 1 98 ? 4.467 -11.939 -17.460 1.00 53.03 98 HIS A C 1
ATOM 775 O O . HIS A 1 98 ? 5.636 -12.308 -17.333 1.00 53.03 98 HIS A O 1
ATOM 781 N N . HIS A 1 99 ? 3.638 -12.546 -18.321 1.00 46.84 99 HIS A N 1
ATOM 782 C CA . HIS A 1 99 ? 4.124 -13.459 -19.365 1.00 46.84 99 HIS A CA 1
ATOM 783 C C . HIS A 1 99 ? 4.709 -12.654 -20.538 1.00 46.84 99 HIS A C 1
ATOM 785 O O . HIS A 1 99 ? 4.117 -12.551 -21.611 1.00 46.84 99 HIS A O 1
ATOM 791 N N . GLN A 1 100 ? 5.895 -12.076 -20.338 1.00 41.56 100 GLN A N 1
ATOM 792 C CA . GLN A 1 100 ? 6.740 -11.675 -21.460 1.00 41.56 100 GLN A CA 1
ATOM 793 C C . GLN A 1 100 ? 7.477 -12.914 -21.976 1.00 41.56 100 GLN A C 1
ATOM 795 O O . GLN A 1 100 ? 8.428 -13.392 -21.357 1.00 41.56 100 GLN A O 1
ATOM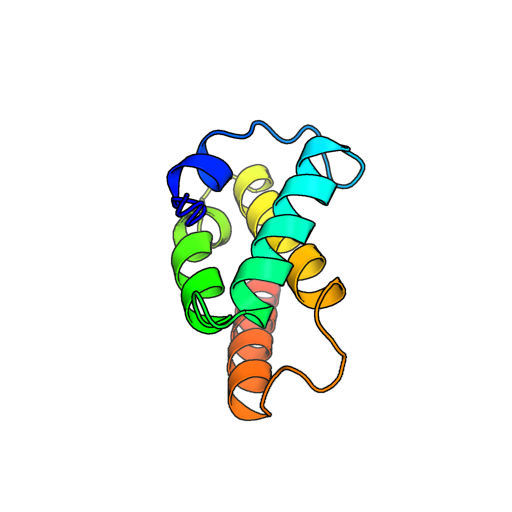 800 N N . VAL A 1 101 ? 6.948 -13.448 -23.080 1.00 40.44 101 VAL A N 1
ATOM 801 C CA . VAL A 1 101 ? 7.699 -14.179 -24.112 1.00 40.44 101 VAL A CA 1
ATOM 802 C C . VAL A 1 101 ? 8.885 -13.370 -24.629 1.00 40.44 101 VAL A C 1
ATOM 804 O O . VAL A 1 101 ? 8.792 -12.121 -24.630 1.00 40.44 101 VAL A O 1
#

Sequence (101 aa):
MDISISCDTILSCQFTGKDDVEFKKTCYLISQDVKDGKFEVVELVKQLQNLLVNPSPTQRELGVLILTEVLTNLPVDFLSDQQLETILLFYTNKLSDHHQV

pLDDT: mean 76.66, std 15.25, range [35.44, 92.44]

Secondary structure (DSSP, 8-state):
------THHHHH-----TT-HHHHHHHHHHHHHHHTTSS-HHHHHHHHHHHHT-SSHHHHHHHHHHHHHHHHHS-TTSS-HHHHHHHHHHHHHHHHHT---

Radius of gyration: 13.6 Å; chains: 1; bounding box: 32×35×35 Å

Foldseek 3Di:
DDPPVPLCVLVVDPDPDLPGPVLLVVLLVVLVCCVVPVDHLVVLLVSLVCQCPPPDPVSNVSSVSSSVSNVVNHDPPSDDPVRVVVVVVVVVVSVVVPPDD

InterPro domains:
  IPR029240 MMS19, N-terminal [PF14500] (45-100)
  IPR039920 DNA repair/transcription protein MMS19 [PTHR12891] (30-101)